Protein AF-A0A800FB47-F1 (afdb_monomer_lite)

Structure (mmCIF, N/CA/C/O backbone):
data_AF-A0A800FB47-F1
#
_entry.id   AF-A0A800FB47-F1
#
loop_
_atom_site.group_PDB
_atom_site.id
_atom_site.type_symbol
_atom_site.label_atom_id
_atom_site.label_alt_id
_atom_site.label_comp_id
_atom_site.label_asym_id
_atom_site.label_entity_id
_atom_site.label_seq_id
_atom_site.pdbx_PDB_ins_code
_atom_site.Cartn_x
_atom_site.Cartn_y
_atom_site.Cartn_z
_atom_site.occupancy
_atom_site.B_iso_or_equiv
_atom_site.auth_seq_id
_atom_site.auth_comp_id
_atom_site.auth_asym_id
_atom_site.auth_atom_id
_atom_site.pdbx_PDB_model_num
ATOM 1 N N . MET A 1 1 ? -28.503 0.306 19.474 1.00 64.81 1 MET A N 1
ATOM 2 C CA . MET A 1 1 ? -27.904 -0.542 18.415 1.00 64.81 1 MET A CA 1
ATOM 3 C C . MET A 1 1 ? -28.591 -1.894 18.489 1.00 64.81 1 MET A C 1
ATOM 5 O O . MET A 1 1 ? -28.773 -2.364 19.603 1.00 64.81 1 MET A O 1
ATOM 9 N N . SER A 1 2 ? -29.030 -2.495 17.380 1.00 85.62 2 SER A N 1
ATOM 10 C CA . SER A 1 2 ? -29.614 -3.844 17.452 1.00 85.62 2 SER A CA 1
ATOM 11 C C . SER A 1 2 ? -28.539 -4.869 17.832 1.00 85.62 2 SER A C 1
ATOM 13 O O . SER A 1 2 ? -27.366 -4.679 17.496 1.00 85.62 2 SER A O 1
ATOM 15 N N . HIS A 1 3 ? -28.925 -5.971 18.484 1.00 85.19 3 HIS A N 1
ATOM 16 C CA . HIS A 1 3 ? -28.003 -7.073 18.805 1.00 85.19 3 HIS A CA 1
ATOM 17 C C . HIS A 1 3 ? -27.239 -7.568 17.567 1.00 85.19 3 HIS A C 1
ATOM 19 O O . HIS A 1 3 ? -26.037 -7.810 17.630 1.00 85.19 3 HIS A O 1
ATOM 25 N N . ALA A 1 4 ? -27.908 -7.621 16.411 1.00 88.69 4 ALA A N 1
ATOM 26 C CA . ALA A 1 4 ? -27.293 -8.011 15.146 1.00 88.69 4 ALA A CA 1
ATOM 27 C C . ALA A 1 4 ? -26.225 -7.018 14.646 1.00 88.69 4 ALA A C 1
ATOM 29 O O . ALA A 1 4 ? -25.223 -7.433 14.066 1.00 88.69 4 ALA A O 1
ATOM 30 N N . ALA A 1 5 ? -26.416 -5.710 14.851 1.00 90.81 5 ALA A N 1
ATOM 31 C CA . ALA A 1 5 ? -25.414 -4.707 14.486 1.00 90.81 5 ALA A CA 1
ATOM 32 C C . ALA A 1 5 ? -24.202 -4.754 15.428 1.00 90.81 5 ALA A C 1
ATOM 34 O O . ALA A 1 5 ? -23.068 -4.623 14.973 1.00 90.81 5 ALA A O 1
ATOM 35 N N . LEU A 1 6 ? -24.431 -4.997 16.724 1.00 91.44 6 LEU A N 1
ATOM 36 C CA . LEU A 1 6 ? -23.350 -5.192 17.690 1.00 91.44 6 LEU A CA 1
ATOM 37 C C . LEU A 1 6 ? -22.531 -6.442 17.371 1.00 91.44 6 LEU A C 1
ATOM 39 O O . LEU A 1 6 ? -21.309 -6.359 17.340 1.00 91.44 6 LEU A O 1
ATOM 43 N N . GLY A 1 7 ? -23.187 -7.561 17.052 1.00 91.50 7 GLY A N 1
ATOM 44 C CA . GLY A 1 7 ? -22.503 -8.786 16.634 1.00 91.50 7 GLY A CA 1
ATOM 45 C C . GLY A 1 7 ? -21.601 -8.569 15.416 1.00 91.50 7 GLY A C 1
ATOM 46 O O . GLY A 1 7 ? -20.454 -9.006 15.423 1.00 91.50 7 GLY A O 1
ATOM 47 N N . ARG A 1 8 ? -22.072 -7.818 14.407 1.00 91.44 8 ARG A N 1
ATOM 48 C CA . ARG A 1 8 ? -21.258 -7.458 13.231 1.00 91.44 8 ARG A CA 1
ATOM 49 C C . ARG A 1 8 ? -20.030 -6.630 13.591 1.00 91.44 8 ARG A C 1
ATOM 51 O O . ARG A 1 8 ? -18.946 -6.937 13.113 1.00 91.44 8 ARG A O 1
ATOM 58 N N . LEU A 1 9 ? -20.190 -5.605 14.427 1.00 93.44 9 LEU A N 1
ATOM 59 C CA . LEU A 1 9 ? -19.073 -4.757 14.844 1.00 93.44 9 LEU A CA 1
ATOM 60 C C . LEU A 1 9 ? -18.051 -5.539 15.678 1.00 93.44 9 LEU A C 1
ATOM 62 O O . LEU A 1 9 ? -16.859 -5.466 15.414 1.00 93.44 9 LEU A O 1
ATOM 66 N N . MET A 1 10 ? -18.516 -6.343 16.635 1.00 92.88 10 MET A N 1
ATOM 67 C CA . MET A 1 10 ? -17.646 -7.171 17.477 1.00 92.88 10 MET A CA 1
ATOM 68 C C . MET A 1 10 ? -16.938 -8.285 16.692 1.00 92.88 10 MET A C 1
ATOM 70 O O . MET A 1 10 ? -15.929 -8.813 17.156 1.00 92.88 10 MET A O 1
ATOM 74 N N . GLY A 1 11 ? -17.439 -8.631 15.503 1.00 90.75 11 GLY A N 1
ATOM 75 C CA . GLY A 1 11 ? -16.768 -9.514 14.552 1.00 90.75 11 GLY A CA 1
ATOM 76 C C . GLY A 1 11 ? -15.624 -8.855 13.772 1.00 90.75 11 GLY A C 1
ATOM 77 O O . GLY A 1 11 ? -14.897 -9.566 13.093 1.00 90.75 11 GLY A O 1
ATOM 78 N N . VAL A 1 12 ? -15.438 -7.530 13.853 1.00 91.75 12 VAL A N 1
ATOM 79 C CA . VAL A 1 12 ? -14.317 -6.817 13.216 1.00 91.75 12 VAL A CA 1
ATOM 80 C C . VAL A 1 12 ? -13.128 -6.786 14.189 1.00 91.75 12 VAL A C 1
ATOM 82 O O . VAL A 1 12 ? -13.219 -6.100 15.216 1.00 91.75 12 VAL A O 1
ATOM 85 N N . PRO A 1 13 ? -12.010 -7.486 13.904 1.00 90.44 13 PRO A N 1
ATOM 86 C CA . PRO A 1 13 ? -10.856 -7.548 14.810 1.00 90.44 13 PRO A CA 1
ATOM 87 C C . PRO A 1 13 ? -10.258 -6.173 15.140 1.00 90.44 13 PRO A C 1
ATOM 89 O O . PRO A 1 13 ? -9.820 -5.902 16.257 1.00 90.44 13 PRO A O 1
ATOM 92 N N . GLU A 1 14 ? -10.305 -5.244 14.188 1.00 91.88 14 GLU A N 1
ATOM 93 C CA . GLU A 1 14 ? -9.689 -3.921 14.283 1.00 91.88 14 GLU A CA 1
ATOM 94 C C . GLU A 1 14 ? -10.521 -2.915 15.096 1.00 91.88 14 GLU A C 1
ATOM 96 O O . GLU A 1 14 ? -10.135 -1.750 15.235 1.00 91.88 14 GLU A O 1
ATOM 101 N N . THR A 1 15 ? -11.636 -3.356 15.691 1.00 91.12 15 THR A N 1
ATOM 102 C CA . THR A 1 15 ? -12.475 -2.542 16.586 1.00 91.12 15 THR A CA 1
ATOM 103 C C . THR A 1 15 ? -11.677 -1.965 17.753 1.00 91.12 15 THR A C 1
ATOM 105 O O . THR A 1 15 ? -11.878 -0.806 18.119 1.00 91.12 15 THR A O 1
ATOM 108 N N . GLY A 1 16 ? -10.732 -2.738 18.302 1.00 84.81 16 GLY A N 1
ATOM 109 C CA . GLY A 1 16 ? -9.845 -2.279 19.376 1.00 84.81 16 GLY A CA 1
ATOM 110 C C . GLY A 1 16 ? -8.776 -1.279 18.922 1.00 84.81 16 GLY A C 1
ATOM 111 O O . GLY A 1 16 ? -8.269 -0.519 19.740 1.00 84.81 16 GLY A O 1
ATOM 112 N N . ASN A 1 17 ? -8.452 -1.246 17.628 1.00 90.06 17 ASN A N 1
ATOM 113 C CA . ASN A 1 17 ? -7.429 -0.363 17.072 1.00 90.06 17 ASN A CA 1
ATOM 114 C C . ASN A 1 17 ? -8.003 1.019 16.733 1.00 90.06 17 ASN A C 1
ATOM 116 O O . ASN A 1 17 ? -7.467 2.046 17.147 1.00 90.06 17 ASN A O 1
ATOM 120 N N . HIS A 1 18 ? -9.128 1.061 16.011 1.00 93.56 18 HIS A N 1
ATOM 121 C CA . HIS A 1 18 ? -9.785 2.324 15.688 1.00 93.56 18 HIS A CA 1
ATOM 122 C C . HIS A 1 18 ? -11.301 2.166 15.509 1.00 93.56 18 HIS A C 1
ATOM 124 O O . HIS A 1 18 ? -11.807 1.972 14.401 1.00 93.56 18 HIS A O 1
ATOM 130 N N . TYR A 1 19 ? -12.045 2.367 16.599 1.00 93.19 19 TYR A N 1
ATOM 131 C CA . TYR A 1 19 ? -13.497 2.168 16.664 1.00 93.19 19 TYR A CA 1
ATOM 132 C C . TYR A 1 19 ? -14.285 2.808 15.510 1.00 93.19 19 TYR A C 1
ATOM 134 O O . TYR A 1 19 ? -15.069 2.130 14.857 1.00 93.19 19 TYR A O 1
ATOM 142 N N . ALA A 1 20 ? -14.072 4.095 15.207 1.00 93.12 20 ALA A N 1
ATOM 143 C CA . ALA A 1 20 ? -14.888 4.776 14.192 1.00 93.12 20 ALA A CA 1
ATOM 144 C C . ALA A 1 20 ? -14.699 4.200 12.774 1.00 93.12 20 ALA A C 1
ATOM 146 O O . ALA A 1 20 ? -15.662 4.071 12.025 1.00 93.12 20 ALA A O 1
ATOM 147 N N . ALA A 1 21 ? -13.473 3.800 12.431 1.00 94.94 21 ALA A N 1
ATOM 148 C CA . ALA A 1 21 ? -13.163 3.158 11.159 1.00 94.94 21 ALA A CA 1
ATOM 149 C C . ALA A 1 21 ? -13.679 1.710 11.136 1.00 94.94 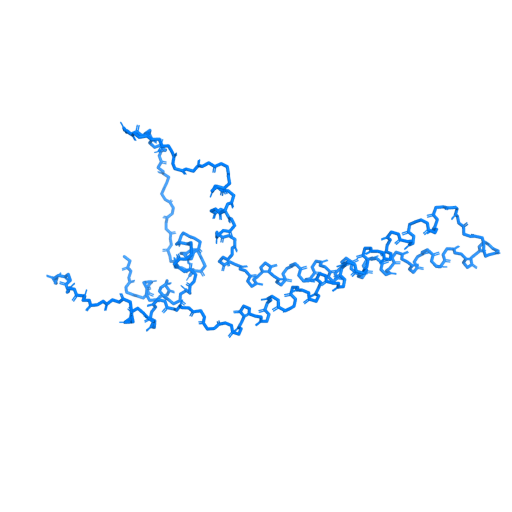21 ALA A C 1
ATOM 151 O O . ALA A 1 21 ? -14.162 1.254 10.105 1.00 94.94 21 ALA A O 1
ATOM 152 N N . ALA A 1 22 ? -13.661 1.003 12.272 1.00 94.69 22 ALA A N 1
ATOM 153 C CA . ALA A 1 22 ? -14.265 -0.324 12.393 1.00 94.69 22 ALA A CA 1
ATOM 154 C C . ALA A 1 22 ? -15.796 -0.288 12.240 1.00 94.69 22 ALA A C 1
ATOM 156 O O . ALA A 1 22 ? -16.364 -1.152 11.575 1.00 94.69 22 ALA A O 1
ATOM 157 N N . VAL A 1 23 ? -16.466 0.744 12.770 1.00 94.75 23 VAL A N 1
ATOM 158 C CA . VAL A 1 23 ? -17.901 0.986 12.534 1.00 94.75 23 VAL A CA 1
ATOM 159 C C . VAL A 1 23 ? -18.181 1.131 11.039 1.00 94.75 23 VAL A C 1
ATOM 161 O O . VAL A 1 23 ? -19.086 0.475 10.526 1.00 94.75 23 VAL A O 1
ATOM 164 N N . GLU A 1 24 ? -17.371 1.906 10.318 1.00 94.25 24 GLU A N 1
ATOM 165 C CA . GLU A 1 24 ? -17.493 2.042 8.863 1.00 94.25 24 GLU A CA 1
ATOM 166 C C . GLU A 1 24 ? -17.220 0.716 8.127 1.00 94.25 24 GLU A C 1
ATOM 168 O O . GLU A 1 24 ? -18.041 0.286 7.312 1.00 94.25 24 GLU A O 1
ATOM 173 N N . LYS A 1 25 ? -16.133 0.009 8.473 1.00 93.94 25 LYS A N 1
ATOM 174 C CA . LYS A 1 25 ? -15.768 -1.299 7.895 1.00 93.94 25 LYS A CA 1
ATOM 175 C C . LYS A 1 25 ? -16.843 -2.363 8.130 1.00 93.94 25 LYS A C 1
ATOM 177 O O . LYS A 1 25 ? -17.099 -3.174 7.244 1.00 93.94 25 LYS A O 1
ATOM 182 N N . SER A 1 26 ? -17.522 -2.333 9.279 1.00 93.75 26 SER A N 1
ATOM 183 C CA . SER A 1 26 ? -18.593 -3.278 9.632 1.00 93.75 26 SER A CA 1
ATOM 184 C C . SER A 1 26 ? -19.872 -3.119 8.795 1.00 93.75 26 SER A C 1
ATOM 186 O O . SER A 1 26 ? -20.758 -3.977 8.860 1.00 93.75 26 SER A O 1
ATOM 188 N N . ARG A 1 27 ? -19.987 -2.032 8.011 1.00 92.44 27 ARG A N 1
ATOM 189 C CA . ARG A 1 27 ? -21.139 -1.718 7.145 1.00 92.44 27 ARG A CA 1
ATOM 190 C C . ARG A 1 27 ? -22.488 -1.796 7.875 1.00 92.44 27 ARG A C 1
ATOM 192 O O . ARG A 1 27 ? -23.496 -2.227 7.309 1.00 92.44 27 ARG A O 1
ATOM 199 N N . ILE A 1 28 ? -22.520 -1.408 9.151 1.00 93.81 28 ILE A N 1
ATOM 200 C CA . ILE A 1 28 ? -23.765 -1.304 9.920 1.00 93.81 28 ILE A CA 1
ATOM 201 C C . ILE A 1 28 ? -24.510 -0.003 9.574 1.00 93.81 28 ILE A C 1
ATOM 203 O O . ILE A 1 28 ? -23.868 0.985 9.210 1.00 93.81 28 ILE A O 1
ATOM 207 N N . PRO A 1 29 ? -25.853 0.036 9.688 1.00 92.56 29 PRO A N 1
ATOM 208 C CA . PRO A 1 29 ? -26.612 1.267 9.482 1.00 92.56 29 PRO A CA 1
ATOM 209 C C . PRO A 1 29 ? -26.109 2.385 10.402 1.00 92.56 29 PRO A C 1
ATOM 211 O O . PRO A 1 29 ? -26.070 2.220 11.622 1.00 92.56 29 PRO A O 1
ATOM 214 N N . MET A 1 30 ? -25.730 3.520 9.816 1.00 91.00 30 MET A N 1
ATOM 215 C CA . MET A 1 30 ? -25.148 4.656 10.526 1.00 91.00 30 MET A CA 1
ATOM 216 C C . MET A 1 30 ? -25.803 5.955 10.062 1.00 91.00 30 MET A C 1
ATOM 218 O O . MET A 1 30 ? -25.905 6.216 8.865 1.00 91.00 30 MET A O 1
ATOM 222 N N . LEU A 1 31 ? -26.188 6.793 11.023 1.00 92.81 31 LEU A N 1
ATOM 223 C CA . LEU A 1 31 ? -26.631 8.162 10.788 1.00 92.81 31 LEU A CA 1
ATOM 224 C C . LEU A 1 31 ? -25.543 9.119 11.280 1.00 92.81 31 LEU A C 1
ATOM 226 O O . LEU A 1 31 ? -25.154 9.071 12.447 1.00 92.81 31 LEU A O 1
ATOM 230 N N . LYS A 1 32 ? -25.051 9.996 10.400 1.00 91.44 32 LYS A N 1
ATOM 231 C CA . LYS A 1 32 ? -24.146 11.085 10.787 1.00 91.44 32 LYS A CA 1
ATOM 232 C C . LYS A 1 32 ? -24.992 12.302 11.150 1.00 91.44 32 LYS A C 1
ATOM 234 O O . LYS A 1 32 ? -25.692 12.836 10.298 1.00 91.44 32 LYS A O 1
ATOM 239 N N . VAL A 1 33 ? -24.924 12.732 12.406 1.00 93.56 33 VAL A N 1
ATOM 240 C CA . VAL A 1 33 ? -25.619 13.931 12.892 1.00 93.56 33 VAL A CA 1
ATOM 241 C C . VAL A 1 33 ? -24.609 15.069 12.965 1.00 93.56 33 VAL A C 1
ATOM 243 O O . VAL A 1 33 ? -23.575 14.940 13.621 1.00 93.56 33 VAL A O 1
ATOM 246 N N . ALA A 1 34 ? -24.883 16.172 12.270 1.00 93.44 34 ALA A N 1
ATOM 247 C CA . ALA A 1 34 ? -24.045 17.361 12.344 1.00 93.44 34 ALA A CA 1
ATOM 248 C C . ALA A 1 34 ? -24.188 18.003 13.729 1.00 93.44 34 ALA A C 1
ATOM 250 O O . ALA A 1 34 ? -25.293 18.328 14.158 1.00 93.44 34 ALA A O 1
ATOM 251 N N . ILE A 1 35 ? -23.068 18.185 14.428 1.00 93.31 35 ILE A N 1
ATOM 252 C CA . ILE A 1 35 ? -23.028 18.827 15.744 1.00 93.31 35 ILE A CA 1
ATOM 253 C C . ILE A 1 35 ? -21.955 19.919 15.687 1.00 93.31 35 ILE A C 1
ATOM 255 O O . ILE A 1 35 ? -20.828 19.630 15.269 1.00 93.31 35 ILE A O 1
ATOM 259 N N . PRO A 1 36 ? -22.258 21.166 16.093 1.00 92.56 36 PRO A N 1
ATOM 260 C CA . PRO A 1 36 ? -21.245 22.204 16.182 1.00 92.56 36 PRO A CA 1
ATOM 261 C C . PRO A 1 36 ? -20.165 21.780 17.179 1.00 92.56 36 PRO A C 1
ATOM 263 O O . PRO A 1 36 ? -20.448 21.343 18.297 1.00 92.56 36 PRO A O 1
ATOM 266 N N . ARG A 1 37 ? -18.898 21.891 16.773 1.00 89.25 37 ARG A N 1
ATOM 267 C CA . ARG A 1 37 ? -17.773 21.509 17.626 1.00 89.25 37 ARG A CA 1
ATOM 268 C C . ARG A 1 37 ? -17.727 22.426 18.850 1.00 89.25 37 ARG A C 1
ATOM 270 O O . ARG A 1 37 ? -17.426 23.610 18.729 1.00 89.25 37 ARG A O 1
ATOM 277 N N . GLY A 1 38 ? -17.994 21.867 20.027 1.00 89.75 38 GLY A N 1
ATOM 278 C CA . GLY A 1 38 ? -17.937 22.605 21.286 1.00 89.75 38 GLY A CA 1
ATOM 279 C C . GLY A 1 38 ? -16.519 23.053 21.658 1.00 89.75 38 GLY A C 1
ATOM 280 O O . GLY A 1 38 ? -15.518 22.436 21.273 1.00 89.75 38 GLY A O 1
ATOM 281 N N . ARG A 1 39 ? -16.429 24.121 22.458 1.00 88.62 39 ARG A N 1
ATOM 282 C CA . ARG A 1 39 ? -15.178 24.539 23.104 1.00 88.62 39 ARG A CA 1
ATOM 283 C C . ARG A 1 39 ? -14.932 23.665 24.336 1.00 88.62 39 ARG A C 1
ATOM 285 O O . ARG A 1 39 ? -15.869 23.279 25.028 1.00 88.62 39 ARG A O 1
ATOM 292 N N . ARG A 1 40 ? -13.667 23.349 24.625 1.00 88.31 40 ARG A N 1
ATOM 293 C CA . ARG A 1 40 ? -13.314 22.648 25.870 1.00 88.31 40 ARG A CA 1
ATOM 294 C C . ARG A 1 40 ? -13.672 23.528 27.068 1.00 88.31 40 ARG A C 1
ATOM 296 O O . ARG A 1 40 ? -13.301 24.698 27.081 1.00 88.31 40 ARG A O 1
ATOM 303 N N . LEU A 1 41 ? -14.344 22.947 28.059 1.00 92.25 41 LEU A N 1
ATOM 304 C CA . LEU A 1 41 ? -14.678 23.621 29.319 1.00 92.25 41 LEU A CA 1
ATOM 305 C C . LEU A 1 41 ? -13.458 23.729 30.250 1.00 92.25 41 LEU A C 1
ATOM 307 O O . LEU A 1 41 ? -13.359 24.662 31.037 1.00 92.25 41 LEU A O 1
ATOM 311 N N . SER A 1 42 ? -12.505 22.799 30.133 1.00 92.12 42 SER A N 1
ATOM 312 C CA . SER A 1 42 ? -11.231 22.806 30.859 1.00 92.12 42 SER A CA 1
ATOM 313 C C . SER A 1 42 ? -10.193 21.893 30.180 1.00 92.12 42 SER A C 1
ATOM 315 O O . SER A 1 42 ? -10.521 21.083 29.304 1.00 92.12 42 SER A O 1
ATOM 317 N N . GLY A 1 43 ? -8.921 22.027 30.574 1.00 89.00 43 GLY A N 1
ATOM 318 C CA . GLY A 1 43 ? -7.811 21.182 30.113 1.00 89.00 43 GLY A CA 1
ATOM 319 C C . GLY A 1 43 ? -7.216 21.553 28.746 1.00 89.00 43 GLY A C 1
ATOM 320 O O . GLY A 1 43 ? -7.648 22.486 28.071 1.00 89.00 43 GLY A O 1
ATOM 321 N N . ARG A 1 44 ? -6.185 20.804 28.330 1.00 86.12 44 ARG A N 1
ATOM 322 C CA . ARG A 1 44 ? -5.483 20.964 27.041 1.00 86.12 44 ARG A CA 1
ATOM 323 C C . ARG A 1 44 ? -5.745 19.773 26.115 1.00 86.12 44 ARG A C 1
ATOM 325 O O . ARG A 1 44 ? -6.171 18.704 26.553 1.00 86.12 44 ARG A O 1
ATOM 332 N N . GLY A 1 45 ? -5.525 19.963 24.814 1.00 83.69 45 GLY A N 1
ATOM 333 C CA . GLY A 1 45 ? -5.602 18.873 23.841 1.00 83.69 45 GLY A CA 1
ATOM 334 C C . GLY A 1 45 ? -4.514 17.829 24.096 1.00 83.69 45 GLY A C 1
ATOM 335 O O . GLY A 1 45 ? -3.365 18.190 24.317 1.00 83.69 45 GLY A O 1
ATOM 336 N N . LYS A 1 46 ? -4.878 16.542 24.053 1.00 84.94 46 LYS A N 1
ATOM 337 C CA . LYS A 1 46 ? -3.918 15.431 24.166 1.00 84.94 46 LYS A CA 1
ATOM 338 C C . LYS A 1 46 ? -3.208 15.106 22.844 1.00 84.94 46 LYS A C 1
ATOM 340 O O . LYS A 1 46 ? -2.235 14.366 22.865 1.00 84.94 46 LYS A O 1
ATOM 345 N N . MET A 1 47 ? -3.690 15.637 21.713 1.00 90.31 47 MET A N 1
ATOM 346 C CA . MET A 1 47 ? -3.133 15.338 20.392 1.00 90.31 47 MET A CA 1
ATOM 347 C C . MET A 1 47 ? -2.147 16.413 19.933 1.00 90.31 47 MET A C 1
ATOM 349 O O . MET A 1 47 ? -2.553 17.520 19.587 1.00 90.31 47 MET A O 1
ATOM 353 N N . ASN A 1 48 ? -0.863 16.067 19.903 1.00 93.56 48 ASN A N 1
ATOM 354 C CA . ASN A 1 48 ? 0.150 16.771 19.118 1.00 93.56 48 ASN A CA 1
ATOM 355 C C . ASN A 1 48 ? 0.180 16.230 17.672 1.00 93.56 48 ASN A C 1
ATOM 357 O O . ASN A 1 48 ? -0.511 15.261 17.351 1.00 93.56 48 ASN A O 1
ATOM 361 N N . PHE A 1 49 ? 0.998 16.825 16.803 1.00 95.75 49 PHE A N 1
ATOM 362 C CA . PHE A 1 49 ? 1.104 16.415 15.398 1.00 95.75 49 PHE A CA 1
ATOM 363 C C . PHE A 1 49 ? 1.385 14.913 15.222 1.00 95.75 49 PHE A C 1
ATOM 365 O O . PHE A 1 49 ? 0.661 14.238 14.497 1.00 95.75 49 PHE A O 1
ATOM 372 N N . VAL A 1 50 ? 2.368 14.366 15.944 1.00 96.19 50 VAL A N 1
ATOM 373 C CA . VAL A 1 50 ? 2.749 12.946 15.849 1.00 96.19 50 VAL A CA 1
ATOM 374 C C . VAL A 1 50 ? 1.589 12.032 16.243 1.00 96.19 50 VAL A C 1
ATOM 376 O O . VAL A 1 50 ? 1.254 11.104 15.515 1.00 96.19 50 VAL A O 1
ATOM 379 N N . SER A 1 51 ? 0.920 12.321 17.360 1.00 93.19 51 SER A N 1
ATOM 380 C CA . SER A 1 51 ? -0.243 11.544 17.801 1.00 93.19 51 SER A CA 1
ATOM 381 C C . SER A 1 51 ? -1.440 11.666 16.850 1.00 93.19 51 SER A C 1
ATOM 383 O O . SER A 1 51 ? -2.206 10.718 16.715 1.00 93.19 51 SER A O 1
ATOM 385 N N . LEU A 1 52 ? -1.593 12.799 16.156 1.00 94.44 52 LEU A N 1
ATOM 386 C CA . LEU A 1 52 ? -2.630 12.991 15.143 1.00 94.44 52 LEU A CA 1
ATOM 387 C C . LEU A 1 52 ? -2.341 12.173 13.883 1.00 94.44 52 LEU A C 1
ATOM 389 O O . LEU A 1 52 ? -3.238 11.502 13.378 1.00 94.44 52 LEU A O 1
ATOM 393 N N . VAL A 1 53 ? -1.090 12.170 13.423 1.00 96.00 53 VAL A N 1
ATOM 394 C CA . VAL A 1 53 ? -0.646 11.330 12.304 1.00 96.00 53 VAL A CA 1
ATOM 395 C C . VAL A 1 53 ? -0.790 9.848 12.656 1.00 96.00 53 VAL A C 1
ATOM 397 O O . VAL A 1 53 ? -1.357 9.090 11.873 1.00 96.00 53 VAL A O 1
ATOM 400 N N . SER A 1 54 ? -0.366 9.440 13.856 1.00 94.31 54 SER A N 1
ATOM 401 C CA . SER A 1 54 ? -0.543 8.069 14.347 1.00 94.31 54 SER A CA 1
ATOM 402 C C . SER A 1 54 ? -2.015 7.676 14.425 1.00 94.31 54 SER A C 1
ATOM 404 O O . SER A 1 54 ? -2.356 6.582 13.995 1.00 94.31 54 SER A O 1
ATOM 406 N N . HIS A 1 55 ? -2.893 8.558 14.905 1.00 93.38 55 HIS A N 1
ATOM 407 C CA . HIS A 1 55 ? -4.328 8.288 14.946 1.00 93.38 55 HIS A CA 1
ATOM 408 C C . HIS A 1 55 ? -4.909 8.068 13.539 1.00 93.38 55 HIS A C 1
ATOM 410 O O . HIS A 1 55 ? -5.668 7.123 13.328 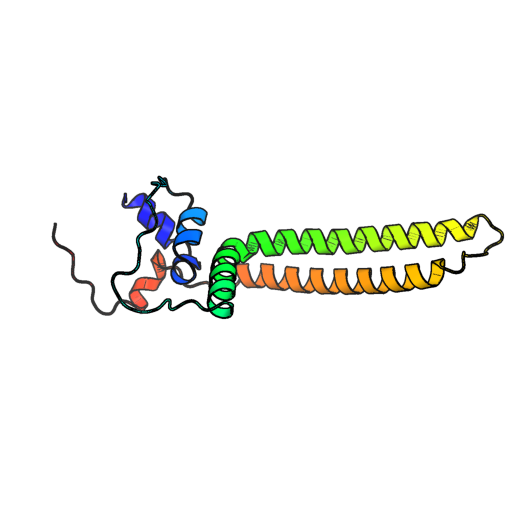1.00 93.38 55 HIS A O 1
ATOM 416 N N . GLY A 1 56 ? -4.499 8.884 12.561 1.00 94.06 56 GLY A N 1
ATOM 417 C CA . GLY A 1 56 ? -4.871 8.695 11.156 1.00 94.06 56 GLY A CA 1
ATOM 418 C C . GLY A 1 56 ? -4.336 7.386 10.564 1.00 94.06 56 GLY A C 1
ATOM 419 O O . GLY A 1 56 ? -5.073 6.673 9.886 1.00 94.06 56 GLY A O 1
ATOM 420 N N . LEU A 1 57 ? -3.085 7.023 10.861 1.00 94.69 57 LEU A N 1
ATOM 421 C CA . LEU A 1 57 ? -2.494 5.740 10.462 1.00 94.69 57 LEU A CA 1
ATOM 422 C C . LEU A 1 57 ? -3.221 4.546 11.092 1.00 94.69 57 LEU A C 1
ATOM 424 O O . LEU A 1 57 ? -3.498 3.577 10.387 1.00 94.69 57 LEU A O 1
ATOM 428 N N . SER A 1 58 ? -3.610 4.629 12.368 1.00 93.44 58 SER A N 1
ATOM 429 C CA . SER A 1 58 ? -4.453 3.618 13.018 1.00 93.44 58 SER A CA 1
ATOM 430 C C . SER A 1 58 ? -5.792 3.464 12.295 1.00 93.44 58 SER A C 1
ATOM 432 O O . SER A 1 58 ? -6.215 2.339 12.043 1.00 93.44 58 SER A O 1
ATOM 434 N N . ALA A 1 59 ? -6.427 4.563 11.873 1.00 95.19 59 ALA A N 1
ATOM 435 C CA . ALA A 1 59 ? -7.654 4.503 11.076 1.00 95.19 59 ALA A CA 1
ATOM 436 C C . ALA A 1 59 ? -7.432 3.819 9.715 1.00 95.19 59 ALA A C 1
ATOM 438 O O . ALA A 1 59 ? -8.217 2.957 9.326 1.00 95.19 59 ALA A O 1
ATOM 439 N N . MET A 1 60 ? -6.344 4.155 9.011 1.00 95.06 60 MET A N 1
ATOM 440 C CA . MET A 1 60 ? -5.986 3.524 7.734 1.00 95.06 60 MET A CA 1
ATOM 441 C C . MET A 1 60 ? -5.698 2.028 7.88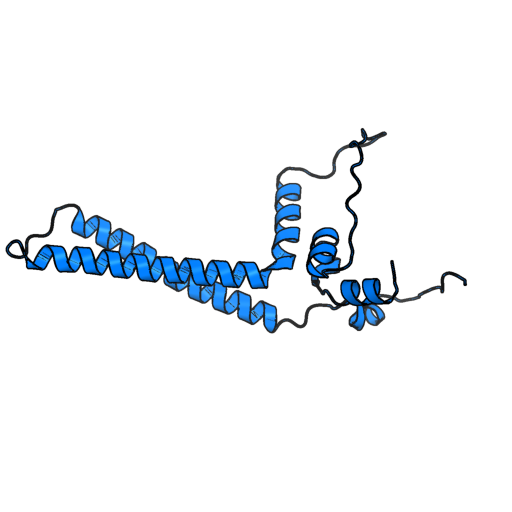8 1.00 95.06 60 MET A C 1
ATOM 443 O O . MET A 1 60 ? -6.118 1.240 7.048 1.00 95.06 60 MET A O 1
ATOM 447 N N . SER A 1 61 ? -5.046 1.615 8.978 1.00 92.56 61 SER A N 1
ATOM 448 C CA . SER A 1 61 ? -4.699 0.207 9.210 1.00 92.56 61 SER A CA 1
ATOM 449 C C . SER A 1 61 ? -5.910 -0.722 9.360 1.00 92.56 61 SER A C 1
ATOM 451 O O . SER A 1 61 ? -5.781 -1.917 9.114 1.00 92.56 61 SER A O 1
ATOM 453 N N . VAL A 1 62 ? -7.103 -0.186 9.663 1.00 93.88 62 VAL A N 1
ATOM 454 C CA . VAL A 1 62 ? -8.365 -0.950 9.621 1.00 93.88 62 VAL A CA 1
ATOM 455 C C . VAL A 1 62 ? -8.644 -1.513 8.219 1.00 93.88 62 VAL A C 1
ATOM 457 O O . VAL A 1 62 ? -9.223 -2.590 8.095 1.00 93.88 62 VAL A O 1
ATOM 460 N N . TRP A 1 63 ? -8.183 -0.825 7.173 1.00 93.69 63 TRP A N 1
ATOM 461 C CA . TRP A 1 63 ? -8.289 -1.205 5.758 1.00 93.69 63 TRP A CA 1
ATOM 462 C C . TRP A 1 63 ? -6.949 -1.713 5.202 1.00 93.69 63 TRP A C 1
ATOM 464 O O . TRP A 1 63 ? -6.630 -1.525 4.027 1.00 93.69 63 TRP A O 1
ATOM 474 N N . GLY A 1 64 ? -6.109 -2.285 6.072 1.00 91.56 64 GLY A N 1
ATOM 475 C CA . GLY A 1 64 ? -4.737 -2.667 5.739 1.00 91.56 64 GLY A CA 1
ATOM 476 C C . GLY A 1 64 ? -4.640 -3.660 4.580 1.00 91.56 64 GLY A C 1
ATOM 477 O O . GLY A 1 64 ? -3.737 -3.531 3.755 1.00 91.56 64 GLY A O 1
ATOM 478 N N . GLU A 1 65 ? -5.584 -4.597 4.463 1.00 90.44 65 GLU A N 1
ATOM 479 C CA . GLU A 1 65 ? -5.618 -5.547 3.346 1.00 90.44 65 GLU A CA 1
ATOM 480 C C . GLU A 1 65 ? -5.914 -4.848 2.015 1.00 90.44 65 GLU A C 1
ATOM 482 O O . GLU A 1 65 ? -5.174 -5.023 1.046 1.00 90.44 65 GLU A O 1
ATOM 487 N N . GLU A 1 66 ? -6.954 -4.014 1.955 1.00 93.12 66 GLU A N 1
ATOM 488 C CA . GLU A 1 66 ? -7.329 -3.298 0.736 1.00 93.12 66 GLU A CA 1
ATOM 489 C C . GLU A 1 66 ? -6.249 -2.301 0.311 1.00 93.12 66 GLU A C 1
ATOM 491 O O . GLU A 1 66 ? -5.941 -2.185 -0.878 1.00 93.12 66 GLU A O 1
ATOM 496 N N . ILE A 1 67 ? -5.650 -1.593 1.272 1.00 95.50 67 ILE A N 1
ATOM 497 C CA . ILE A 1 67 ? -4.529 -0.684 1.019 1.00 95.50 67 ILE A CA 1
ATOM 498 C C . ILE A 1 67 ? -3.315 -1.476 0.525 1.00 95.50 67 ILE A C 1
ATOM 500 O O . ILE A 1 67 ? -2.723 -1.096 -0.484 1.00 95.50 67 ILE A O 1
ATOM 504 N N . GLY A 1 68 ? -2.975 -2.593 1.172 1.00 94.75 68 GLY A N 1
ATOM 505 C CA . GLY A 1 68 ? -1.862 -3.455 0.775 1.00 94.75 68 GLY A CA 1
ATOM 506 C C . GLY A 1 68 ? -2.007 -3.984 -0.653 1.00 94.75 68 GLY A C 1
ATOM 507 O O . GLY A 1 68 ? -1.063 -3.899 -1.435 1.00 94.75 68 GLY A O 1
ATOM 508 N N . VAL A 1 69 ? -3.205 -4.439 -1.037 1.00 95.56 69 VAL A N 1
ATOM 509 C CA . VAL A 1 69 ? -3.493 -4.899 -2.407 1.00 95.56 69 VAL A CA 1
ATOM 510 C C . VAL A 1 69 ? -3.396 -3.754 -3.418 1.00 95.56 69 VAL A C 1
ATOM 512 O O . VAL A 1 69 ? -2.805 -3.924 -4.483 1.00 95.56 69 VAL A O 1
ATOM 515 N N . ARG A 1 70 ? -3.928 -2.565 -3.104 1.00 97.00 70 ARG A N 1
ATOM 516 C CA . ARG A 1 70 ? -3.815 -1.391 -3.990 1.00 97.00 70 ARG A CA 1
ATOM 517 C C . ARG A 1 70 ? -2.360 -0.973 -4.195 1.00 97.00 70 ARG A C 1
ATOM 519 O O . ARG A 1 70 ? -1.976 -0.663 -5.320 1.00 97.00 70 ARG A O 1
ATOM 526 N N . LEU A 1 71 ? -1.558 -0.989 -3.132 1.00 97.25 71 LEU A N 1
ATOM 527 C CA . LEU A 1 71 ? -0.131 -0.681 -3.199 1.00 97.25 71 LEU A CA 1
ATOM 528 C C . LEU A 1 71 ? 0.642 -1.735 -3.998 1.00 97.25 71 LEU A C 1
ATOM 530 O O . LEU A 1 71 ? 1.484 -1.355 -4.804 1.00 97.25 71 LEU A O 1
ATOM 534 N N . LEU A 1 72 ? 0.301 -3.020 -3.857 1.00 97.06 72 LEU A N 1
ATOM 535 C CA . LEU A 1 72 ? 0.860 -4.109 -4.664 1.00 97.06 72 LEU A CA 1
ATOM 536 C C . LEU A 1 72 ? 0.562 -3.939 -6.162 1.00 97.06 72 LEU A C 1
ATOM 538 O O . LEU A 1 72 ? 1.446 -4.113 -7.003 1.00 97.06 72 LEU A O 1
ATOM 542 N N . ILE A 1 73 ? -0.676 -3.582 -6.514 1.00 97.75 73 ILE A N 1
ATOM 543 C CA . ILE A 1 73 ? -1.049 -3.294 -7.906 1.00 97.75 73 ILE A CA 1
ATOM 544 C C . ILE A 1 73 ? -0.262 -2.081 -8.411 1.00 97.75 73 ILE A C 1
ATOM 546 O O . ILE A 1 73 ? 0.323 -2.135 -9.491 1.00 97.75 73 ILE A O 1
ATOM 550 N N . GLY A 1 74 ? -0.195 -1.006 -7.621 1.00 98.00 74 GLY A N 1
ATOM 551 C CA . GLY A 1 74 ? 0.550 0.202 -7.971 1.00 98.00 74 GLY A CA 1
ATOM 552 C C . GLY A 1 74 ? 2.041 -0.060 -8.199 1.00 98.00 74 GLY A C 1
ATOM 553 O O . GLY A 1 74 ? 2.592 0.383 -9.205 1.00 98.00 74 GLY A O 1
ATOM 554 N N . SER A 1 75 ? 2.688 -0.828 -7.319 1.00 97.81 75 SER A N 1
ATOM 555 C CA . SER A 1 75 ? 4.097 -1.199 -7.473 1.00 97.81 75 SER A CA 1
ATOM 556 C C . SER A 1 75 ? 4.320 -2.116 -8.675 1.00 97.81 75 SER A C 1
ATOM 558 O O . SER A 1 75 ? 5.309 -1.951 -9.383 1.00 97.81 75 SER A O 1
ATOM 560 N N . SER A 1 76 ? 3.381 -3.016 -8.976 1.00 97.94 76 SER A N 1
ATOM 561 C CA . SER A 1 76 ? 3.449 -3.873 -10.169 1.00 97.94 76 SER A CA 1
ATOM 562 C C . SER A 1 76 ? 3.332 -3.057 -11.462 1.00 97.94 76 SER A C 1
ATOM 564 O O . SER A 1 76 ? 4.102 -3.258 -12.400 1.00 97.94 76 SER A O 1
ATOM 566 N N . LEU A 1 77 ? 2.416 -2.085 -11.506 1.00 98.31 77 LEU A N 1
ATOM 567 C CA . LEU A 1 77 ? 2.275 -1.169 -12.642 1.00 98.31 77 LEU A CA 1
ATOM 568 C C . LEU A 1 77 ? 3.517 -0.293 -12.831 1.00 98.31 77 LEU A C 1
ATOM 570 O O . LEU A 1 77 ? 3.923 -0.059 -13.967 1.00 98.31 77 LEU A O 1
ATOM 574 N N . LEU A 1 78 ? 4.147 0.146 -11.738 1.00 98.06 78 LEU A N 1
ATOM 575 C CA . LEU A 1 78 ? 5.410 0.884 -11.786 1.00 98.06 78 LEU A CA 1
ATOM 576 C C . LEU A 1 78 ? 6.517 0.054 -12.460 1.00 98.06 78 LEU A C 1
ATOM 578 O O . LEU A 1 78 ? 7.260 0.583 -13.289 1.00 98.06 78 LEU A O 1
ATOM 582 N N . VAL A 1 79 ? 6.604 -1.245 -12.147 1.00 98.50 79 VAL A N 1
ATOM 583 C CA . VAL A 1 79 ? 7.554 -2.169 -12.791 1.00 98.50 79 VAL A CA 1
ATOM 584 C C . VAL A 1 79 ? 7.258 -2.284 -14.281 1.00 98.50 79 VAL A C 1
ATOM 586 O O . VAL A 1 79 ? 8.153 -2.067 -15.092 1.00 98.50 79 VAL A O 1
ATOM 589 N N . VAL A 1 80 ? 6.005 -2.566 -14.653 1.00 98.38 80 VAL A N 1
ATOM 590 C CA . VAL A 1 80 ? 5.606 -2.699 -16.063 1.00 98.38 80 VAL A CA 1
ATOM 591 C C . VAL A 1 80 ? 5.903 -1.417 -16.840 1.00 98.38 80 VAL A C 1
ATOM 593 O O . VAL A 1 80 ? 6.531 -1.480 -17.892 1.00 98.38 80 VAL A O 1
ATOM 596 N N . GLY A 1 81 ? 5.529 -0.250 -16.311 1.00 98.31 81 GLY A N 1
ATOM 597 C CA . GLY A 1 81 ? 5.808 1.038 -16.950 1.00 98.31 81 GLY A CA 1
ATOM 598 C C . GLY A 1 81 ? 7.306 1.302 -17.119 1.00 98.31 81 GLY A C 1
ATOM 599 O O . GLY A 1 81 ? 7.730 1.787 -18.167 1.00 98.31 81 GLY A O 1
ATOM 600 N N . SER A 1 82 ? 8.118 0.907 -16.136 1.00 98.12 82 SER A N 1
ATOM 601 C CA . SER A 1 82 ? 9.577 1.022 -16.221 1.00 98.12 82 SER A CA 1
ATOM 602 C C . SER A 1 82 ? 10.164 0.102 -17.296 1.00 98.12 82 SER A C 1
ATOM 604 O O . SER A 1 82 ? 11.013 0.535 -18.072 1.00 98.12 82 SER A O 1
ATOM 606 N N . LEU A 1 83 ? 9.678 -1.140 -17.400 1.00 98.00 83 LEU A N 1
ATOM 607 C CA . LEU A 1 83 ? 10.097 -2.092 -18.435 1.00 98.00 83 LEU A CA 1
ATOM 608 C C . LEU A 1 83 ? 9.677 -1.644 -19.840 1.00 98.00 83 LEU A C 1
ATOM 610 O O . LEU A 1 83 ? 10.466 -1.753 -20.775 1.00 98.00 83 LEU A O 1
ATOM 614 N N . VAL A 1 84 ? 8.468 -1.096 -19.991 1.00 98.12 84 VAL A N 1
ATOM 615 C CA . VAL A 1 84 ? 8.011 -0.504 -21.257 1.00 98.12 84 VAL A CA 1
ATOM 616 C C . VAL A 1 84 ? 8.905 0.671 -21.645 1.00 98.12 84 VAL A C 1
ATOM 618 O O . VAL A 1 84 ? 9.354 0.736 -22.785 1.00 98.12 84 VAL A O 1
ATOM 621 N N . GLY A 1 85 ? 9.229 1.561 -20.701 1.00 96.38 85 GLY A N 1
ATOM 622 C CA . GLY A 1 85 ? 10.151 2.673 -20.938 1.00 96.38 85 GLY A CA 1
ATOM 623 C C . GLY A 1 85 ? 11.539 2.205 -21.387 1.00 96.38 85 GLY A C 1
ATOM 624 O O . GLY A 1 85 ? 12.085 2.736 -22.352 1.00 96.38 85 GLY A O 1
ATOM 625 N N . LEU A 1 86 ? 12.078 1.159 -20.753 1.00 95.50 86 LEU A N 1
ATOM 626 C CA . LEU A 1 86 ? 13.329 0.525 -21.178 1.00 95.50 86 LEU A CA 1
ATOM 627 C C . LEU A 1 86 ? 13.227 -0.070 -22.586 1.00 95.50 86 LEU A C 1
ATOM 629 O O . LEU A 1 86 ? 14.146 0.101 -23.382 1.00 95.50 86 LEU A O 1
ATOM 633 N N . GLY A 1 87 ? 12.108 -0.717 -22.917 1.00 94.19 87 GLY A N 1
ATOM 634 C CA . GLY A 1 87 ? 11.844 -1.239 -24.257 1.00 94.19 87 GLY A CA 1
ATOM 635 C C . GLY A 1 87 ? 11.808 -0.140 -25.321 1.00 94.19 87 GLY A C 1
ATOM 636 O O . GLY A 1 87 ? 12.403 -0.301 -26.381 1.00 94.19 87 GLY A O 1
ATOM 637 N N . VAL A 1 88 ? 11.183 1.004 -25.028 1.00 93.56 88 VAL A N 1
ATOM 638 C CA . VAL A 1 88 ? 11.157 2.168 -25.932 1.00 93.56 88 VAL A CA 1
ATOM 639 C C . VAL A 1 88 ? 12.564 2.723 -26.162 1.00 93.56 88 VAL A C 1
ATOM 641 O O . VAL A 1 88 ? 12.926 2.999 -27.304 1.00 93.56 88 VAL A O 1
ATOM 644 N N . ILE A 1 89 ? 13.373 2.850 -25.105 1.00 92.81 89 ILE A N 1
ATOM 645 C CA . ILE A 1 89 ? 14.771 3.290 -25.226 1.00 92.81 89 ILE A CA 1
ATOM 646 C C . ILE A 1 89 ? 15.589 2.278 -26.031 1.00 92.81 89 ILE A C 1
ATOM 648 O O . ILE A 1 89 ? 16.382 2.674 -26.875 1.00 92.81 89 ILE A O 1
ATOM 652 N N . ALA A 1 90 ? 15.392 0.977 -25.811 1.00 89.88 90 ALA A N 1
ATOM 653 C CA . ALA A 1 90 ? 16.076 -0.050 -26.584 1.00 89.88 90 ALA A CA 1
ATOM 654 C C . ALA A 1 90 ? 15.719 0.051 -28.074 1.00 89.88 90 ALA A C 1
ATOM 656 O O . ALA A 1 90 ? 16.615 0.033 -28.911 1.00 89.88 90 ALA A O 1
ATOM 657 N N . LEU A 1 91 ? 14.431 0.223 -28.396 1.00 88.69 91 LEU A N 1
ATOM 658 C CA . LEU A 1 91 ? 13.929 0.353 -29.765 1.00 88.69 91 LEU A CA 1
ATOM 659 C C . LEU A 1 91 ? 14.409 1.627 -30.472 1.00 88.69 91 LEU A C 1
ATOM 661 O O . LEU A 1 91 ? 14.645 1.581 -31.679 1.00 88.69 91 LEU A O 1
ATOM 665 N N . SER A 1 92 ? 14.596 2.743 -29.759 1.00 85.00 92 SER A N 1
ATOM 666 C CA . SER A 1 92 ? 15.070 3.988 -30.382 1.00 85.00 92 SER A CA 1
ATOM 667 C C . SER A 1 92 ? 16.492 3.872 -30.944 1.00 85.00 92 SER A C 1
ATOM 669 O O . SER A 1 92 ? 16.805 4.524 -31.937 1.00 85.00 92 SER A O 1
ATOM 671 N N . GLY A 1 93 ? 17.327 2.988 -30.389 1.00 78.38 93 GLY A N 1
ATOM 672 C CA . GLY A 1 93 ? 18.673 2.715 -30.903 1.00 78.38 93 GLY A CA 1
ATOM 673 C C . GLY A 1 93 ? 18.726 1.854 -32.172 1.00 78.38 93 GLY A C 1
ATOM 674 O O . GLY A 1 93 ? 19.776 1.793 -32.807 1.00 78.38 93 GLY A O 1
ATOM 675 N N . PHE A 1 94 ? 17.631 1.196 -32.576 1.00 69.00 94 PHE A N 1
ATOM 676 C CA . PHE A 1 94 ? 17.630 0.309 -33.753 1.00 69.00 94 PHE A CA 1
ATOM 677 C C . PHE A 1 94 ? 17.547 1.052 -35.101 1.00 69.00 94 PHE A C 1
ATOM 679 O O . PHE A 1 94 ? 17.862 0.455 -36.127 1.00 69.00 94 PHE A O 1
ATOM 686 N N . GLY A 1 95 ? 17.131 2.327 -35.127 1.00 64.88 95 GLY A N 1
ATOM 687 C CA . GLY A 1 95 ? 16.882 3.078 -36.371 1.00 64.88 95 GLY A CA 1
ATOM 688 C C . GLY A 1 95 ? 18.025 3.988 -36.836 1.00 64.88 95 GLY A C 1
ATOM 689 O O . GLY A 1 95 ? 18.333 4.035 -38.025 1.00 64.88 95 GLY A O 1
ATOM 690 N N . GLU A 1 96 ? 18.685 4.696 -35.917 1.00 62.00 96 GLU A N 1
ATOM 691 C CA . GLU A 1 96 ? 19.745 5.660 -36.242 1.00 62.00 96 GLU A CA 1
ATOM 692 C C . GLU A 1 96 ? 21.135 5.043 -36.039 1.00 62.00 96 GLU A C 1
ATOM 694 O O . GLU A 1 96 ? 21.782 5.290 -35.032 1.00 62.00 96 GLU A O 1
ATOM 699 N N . ALA A 1 97 ? 21.603 4.191 -36.957 1.00 64.81 97 ALA A N 1
ATOM 700 C CA . ALA A 1 97 ? 22.978 3.650 -36.969 1.00 64.81 97 ALA A CA 1
ATOM 701 C C . ALA A 1 97 ? 23.514 3.054 -35.633 1.00 64.81 97 ALA A C 1
ATOM 703 O O . ALA A 1 97 ? 24.727 2.930 -35.466 1.00 64.81 97 ALA A O 1
ATOM 704 N N . GLY A 1 98 ? 22.647 2.689 -34.678 1.00 66.44 98 GLY A N 1
ATOM 705 C CA . GLY A 1 98 ? 23.044 2.247 -33.335 1.00 66.44 98 GLY A CA 1
ATOM 706 C C . GLY A 1 98 ? 23.424 3.366 -32.352 1.00 66.44 98 GLY A C 1
ATOM 707 O O . GLY A 1 98 ? 23.990 3.075 -31.299 1.00 66.44 98 GLY A O 1
ATOM 708 N N . GLN A 1 99 ? 23.157 4.637 -32.667 1.00 78.06 99 GLN A N 1
ATOM 709 C CA . GLN A 1 99 ? 23.491 5.774 -31.808 1.00 78.06 99 GLN A CA 1
ATOM 710 C C . GLN A 1 99 ? 22.329 6.100 -30.866 1.00 78.06 99 GLN A C 1
ATOM 712 O O . GLN A 1 99 ? 21.266 6.553 -31.281 1.00 78.06 99 GLN A O 1
ATOM 717 N N . PHE A 1 100 ? 22.539 5.886 -29.568 1.00 84.38 100 PHE A N 1
ATOM 718 C CA . PHE A 1 100 ? 21.587 6.317 -28.549 1.00 84.38 100 PHE A CA 1
ATOM 719 C C . PHE A 1 100 ? 21.760 7.811 -28.236 1.00 84.38 100 PHE A C 1
ATOM 721 O O . PHE A 1 100 ? 22.896 8.286 -28.134 1.00 84.38 100 PHE A O 1
ATOM 728 N N . PRO A 1 101 ? 20.665 8.554 -27.984 1.00 85.62 101 PRO A N 1
ATOM 729 C CA . PRO A 1 101 ? 20.757 9.908 -27.456 1.00 85.62 101 PRO A CA 1
ATOM 730 C C . PRO A 1 101 ? 21.541 9.954 -26.130 1.00 85.62 101 PRO A C 1
ATOM 732 O O . PRO A 1 101 ? 21.410 9.033 -25.320 1.00 85.62 101 PRO A O 1
ATOM 735 N N . PRO A 1 102 ? 22.278 11.037 -25.818 1.00 87.31 102 PRO A N 1
ATOM 736 C CA . PRO A 1 102 ? 23.092 11.116 -24.597 1.00 87.31 102 PRO A CA 1
ATOM 737 C C . PRO A 1 102 ? 22.312 10.922 -23.284 1.00 87.31 102 PRO A C 1
ATOM 739 O O . PRO A 1 102 ? 22.865 10.458 -22.290 1.00 87.31 102 PRO A O 1
ATOM 742 N N . TRP A 1 103 ? 21.017 11.254 -23.268 1.00 88.62 103 TRP A N 1
ATOM 743 C CA . TRP A 1 103 ? 20.132 11.073 -22.111 1.00 88.62 103 TRP A CA 1
ATOM 744 C C . TRP A 1 103 ? 19.598 9.640 -21.963 1.00 88.62 103 TRP A C 1
ATOM 746 O O . TRP A 1 103 ? 19.063 9.289 -20.914 1.00 88.62 103 TRP A O 1
ATOM 756 N N . ALA A 1 104 ? 19.716 8.795 -22.989 1.00 91.62 104 ALA A N 1
ATOM 757 C CA . ALA A 1 104 ? 19.100 7.471 -23.001 1.00 91.62 104 ALA A CA 1
ATOM 758 C C . ALA A 1 104 ? 19.644 6.582 -21.879 1.00 91.62 104 ALA A C 1
ATOM 760 O O . ALA A 1 104 ? 18.874 5.925 -21.183 1.00 91.62 104 ALA A O 1
ATOM 761 N N . LEU A 1 105 ? 20.961 6.613 -21.652 1.00 91.50 105 LEU A N 1
ATOM 762 C CA . LEU A 1 105 ? 21.603 5.788 -20.632 1.00 91.50 105 LEU A CA 1
ATOM 763 C C . LEU A 1 105 ? 21.228 6.224 -19.209 1.00 91.50 105 LEU A C 1
ATOM 765 O O . LEU A 1 105 ? 20.989 5.377 -18.351 1.00 91.50 105 LEU A O 1
ATOM 769 N N . THR A 1 106 ? 21.141 7.533 -18.952 1.00 94.81 106 THR A N 1
ATOM 770 C CA . THR A 1 106 ? 20.765 8.045 -17.625 1.00 94.81 106 THR A CA 1
ATOM 771 C C . THR A 1 106 ? 19.311 7.717 -17.304 1.00 94.81 106 THR A C 1
ATOM 773 O O . THR A 1 106 ? 19.020 7.237 -16.208 1.00 94.81 106 THR A O 1
ATOM 776 N N . VAL A 1 107 ? 18.405 7.891 -18.270 1.00 96.06 107 VAL A N 1
ATOM 777 C CA . VAL A 1 107 ? 16.993 7.520 -18.116 1.00 96.06 107 VAL A CA 1
ATOM 778 C C . VAL A 1 107 ? 16.842 6.006 -17.970 1.00 96.06 107 VAL A C 1
ATOM 780 O O . VAL A 1 107 ? 16.118 5.564 -17.084 1.00 96.06 107 VAL A O 1
ATOM 783 N N . ALA A 1 108 ? 17.558 5.200 -18.760 1.00 95.88 108 ALA A N 1
ATOM 784 C CA . ALA A 1 108 ? 17.533 3.745 -18.627 1.00 95.88 108 ALA A CA 1
ATOM 785 C C . ALA A 1 108 ? 18.021 3.287 -17.243 1.00 95.88 108 ALA A C 1
ATOM 787 O O . ALA A 1 108 ? 17.393 2.434 -16.619 1.00 95.88 108 ALA A O 1
ATOM 788 N N . GLY A 1 109 ? 19.089 3.896 -16.716 1.00 96.88 109 GLY A N 1
ATOM 789 C CA . GLY A 1 109 ? 19.566 3.634 -15.358 1.00 96.88 109 GLY A CA 1
ATOM 790 C C . GLY A 1 109 ? 18.516 3.960 -14.293 1.00 96.88 109 GLY A C 1
ATOM 791 O O . GLY A 1 109 ? 18.241 3.129 -13.427 1.00 96.88 109 GLY A O 1
ATOM 792 N N . LEU A 1 110 ? 17.876 5.131 -14.385 1.00 97.88 110 LEU A N 1
ATOM 793 C CA . LEU A 1 110 ? 16.800 5.527 -13.469 1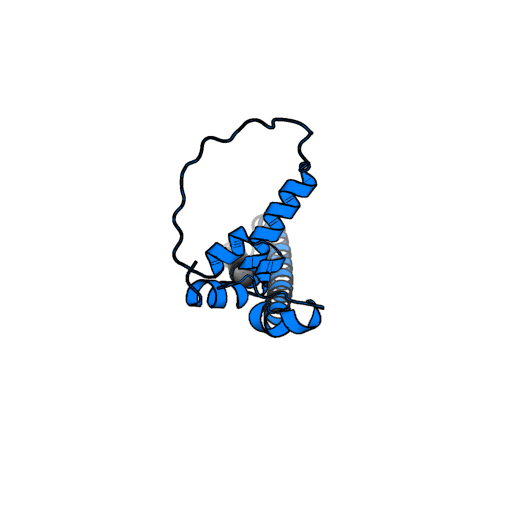.00 97.88 110 LEU A CA 1
ATOM 794 C C . LEU A 1 110 ? 15.606 4.571 -13.547 1.00 97.88 110 LEU A C 1
ATOM 796 O O . LEU A 1 110 ? 15.149 4.098 -12.510 1.00 97.88 110 LEU A O 1
ATOM 800 N N . LEU A 1 111 ? 15.148 4.223 -14.752 1.00 97.88 111 LEU A N 1
ATOM 801 C CA . LEU A 1 111 ? 14.066 3.257 -14.952 1.00 97.88 111 LEU A CA 1
ATOM 802 C C . LEU A 1 111 ? 14.431 1.870 -14.414 1.00 97.88 111 LEU A C 1
ATOM 804 O O . LEU A 1 111 ? 13.583 1.211 -13.820 1.00 97.88 111 LEU A O 1
ATOM 808 N N . GLY A 1 112 ? 15.687 1.439 -14.557 1.00 98.06 112 GLY A N 1
ATOM 809 C CA . GLY A 1 112 ? 16.180 0.191 -13.975 1.00 98.06 112 GLY A CA 1
ATOM 810 C C . GLY A 1 112 ? 16.122 0.198 -12.445 1.00 98.06 112 GLY A C 1
ATOM 811 O O . GLY A 1 112 ? 15.601 -0.740 -11.840 1.00 98.06 112 GLY A O 1
ATOM 812 N N . VAL A 1 113 ? 16.579 1.280 -11.807 1.00 98.31 113 VAL A N 1
ATOM 813 C CA . VAL A 1 113 ? 16.479 1.455 -10.347 1.00 98.31 113 VAL A CA 1
ATOM 814 C C . VAL A 1 113 ? 15.017 1.510 -9.899 1.00 98.31 113 VAL A C 1
ATOM 816 O O . VAL A 1 113 ? 14.658 0.879 -8.902 1.00 98.31 113 VAL A O 1
ATOM 819 N N . THR A 1 114 ? 14.153 2.219 -10.624 1.00 98.19 114 THR A N 1
ATOM 820 C CA . THR A 1 114 ? 12.715 2.283 -10.337 1.00 98.19 114 THR A CA 1
ATOM 821 C C . THR A 1 114 ? 12.048 0.915 -10.483 1.00 98.19 114 THR A C 1
ATOM 823 O O . THR A 1 114 ? 11.277 0.533 -9.603 1.00 98.19 114 THR A O 1
ATOM 826 N N . ALA A 1 115 ? 12.383 0.141 -11.520 1.00 98.25 115 ALA A N 1
ATOM 827 C CA . ALA A 1 115 ? 11.887 -1.220 -11.708 1.00 98.25 115 ALA A CA 1
ATOM 828 C C . ALA A 1 115 ? 12.318 -2.133 -10.553 1.00 98.25 115 ALA A C 1
ATOM 830 O O . ALA A 1 115 ? 11.482 -2.828 -9.977 1.00 98.25 115 ALA A O 1
ATOM 831 N N . LEU A 1 116 ? 13.593 -2.084 -10.155 1.00 98.06 116 LEU A N 1
ATOM 832 C CA . LEU A 1 116 ? 14.101 -2.864 -9.027 1.00 98.06 116 LEU A CA 1
ATOM 833 C C . LEU A 1 116 ? 13.372 -2.512 -7.721 1.00 98.06 116 LEU A C 1
ATOM 835 O O . LEU A 1 116 ? 12.901 -3.407 -7.020 1.00 98.06 116 LEU A O 1
ATOM 839 N N . ASN A 1 117 ? 13.217 -1.219 -7.416 1.00 97.94 117 ASN A N 1
ATOM 840 C CA . ASN A 1 117 ? 12.454 -0.770 -6.247 1.00 97.94 117 ASN A CA 1
ATOM 841 C C . ASN A 1 117 ? 10.984 -1.212 -6.322 1.00 97.94 117 ASN A C 1
ATOM 843 O O . ASN A 1 117 ? 10.426 -1.654 -5.321 1.00 97.94 117 ASN A O 1
ATOM 847 N N . GLY A 1 118 ? 10.363 -1.146 -7.503 1.00 98.12 118 GLY A N 1
ATOM 848 C CA . GLY A 1 118 ? 8.998 -1.618 -7.727 1.00 98.12 118 GLY A CA 1
ATOM 849 C C . GLY A 1 118 ? 8.834 -3.118 -7.464 1.00 98.12 118 GLY A C 1
ATOM 850 O O . GLY A 1 118 ? 7.855 -3.524 -6.834 1.00 98.12 118 GLY A O 1
ATOM 851 N N . VAL A 1 119 ? 9.806 -3.944 -7.870 1.00 98.31 119 VAL A N 1
ATOM 852 C CA . VAL A 1 119 ? 9.819 -5.386 -7.572 1.00 98.31 119 VAL A CA 1
ATOM 853 C C . VAL A 1 119 ? 9.948 -5.619 -6.068 1.00 98.31 119 VAL A C 1
ATOM 855 O O . VAL A 1 119 ? 9.137 -6.350 -5.502 1.00 98.31 119 VAL A O 1
ATOM 858 N N . LEU A 1 120 ? 10.905 -4.961 -5.406 1.00 98.12 120 LEU A N 1
ATOM 859 C CA . LEU A 1 120 ? 11.103 -5.087 -3.958 1.00 98.12 120 LEU A CA 1
ATOM 860 C C . LEU A 1 120 ? 9.838 -4.701 -3.179 1.00 98.12 120 LEU A C 1
ATOM 862 O O . LEU A 1 120 ? 9.387 -5.466 -2.329 1.00 98.12 120 LEU A O 1
ATOM 866 N N . LEU A 1 121 ? 9.215 -3.570 -3.525 1.00 97.88 121 LEU A N 1
ATOM 867 C CA . LEU A 1 121 ? 7.951 -3.132 -2.929 1.00 97.88 121 LEU A CA 1
ATOM 868 C C . LEU A 1 121 ? 6.829 -4.149 -3.152 1.00 97.88 121 LEU A C 1
ATOM 870 O O . LEU A 1 121 ? 6.098 -4.465 -2.216 1.00 97.88 121 LEU A O 1
ATOM 874 N N . SER A 1 122 ? 6.710 -4.700 -4.362 1.00 97.81 122 SER A N 1
ATOM 875 C CA . SER A 1 122 ? 5.691 -5.708 -4.679 1.00 97.81 122 SER A CA 1
ATOM 876 C C . SER A 1 122 ? 5.866 -6.968 -3.829 1.00 97.81 122 SER A C 1
ATOM 878 O O . SER A 1 122 ? 4.895 -7.497 -3.284 1.00 97.81 122 SER A O 1
ATOM 880 N N . VAL A 1 123 ? 7.105 -7.423 -3.640 1.00 97.38 123 VAL A N 1
ATOM 881 C CA . VAL A 1 123 ? 7.416 -8.555 -2.759 1.00 97.38 123 VAL A CA 1
ATOM 882 C C . VAL A 1 123 ? 7.048 -8.224 -1.309 1.00 97.38 123 VAL A C 1
ATOM 884 O O . VAL A 1 123 ? 6.348 -9.003 -0.662 1.00 97.38 123 VAL A O 1
ATOM 887 N N . THR A 1 124 ? 7.434 -7.048 -0.806 1.00 96.44 124 THR A N 1
ATOM 888 C CA . THR A 1 124 ? 7.087 -6.610 0.555 1.00 96.44 124 THR A CA 1
ATOM 889 C C . THR A 1 124 ? 5.575 -6.544 0.776 1.00 96.44 124 THR A C 1
ATOM 891 O O . THR A 1 124 ? 5.088 -7.090 1.767 1.00 96.44 124 THR A O 1
ATOM 894 N N . PHE A 1 125 ? 4.810 -5.930 -0.132 1.00 95.81 125 PHE A N 1
ATOM 895 C CA . PHE A 1 125 ? 3.353 -5.849 -0.001 1.00 95.81 125 PHE A CA 1
ATOM 896 C C . PHE A 1 125 ? 2.679 -7.214 -0.111 1.00 95.81 125 PHE A C 1
ATOM 898 O O . PHE A 1 125 ? 1.733 -7.474 0.628 1.00 95.81 125 PHE A O 1
ATOM 905 N N . SER A 1 126 ? 3.195 -8.110 -0.955 1.00 95.19 126 SER A N 1
ATOM 906 C CA . SER A 1 126 ? 2.707 -9.491 -1.028 1.00 95.19 126 SER A CA 1
ATOM 907 C C . SER A 1 126 ? 2.829 -10.185 0.328 1.00 95.19 126 SER A C 1
ATOM 909 O O . SER A 1 126 ? 1.846 -10.718 0.841 1.00 95.19 126 SER A O 1
ATOM 911 N N . PHE A 1 127 ? 4.004 -10.111 0.961 1.00 94.62 127 PHE A N 1
ATOM 912 C CA . PHE A 1 127 ? 4.201 -10.682 2.293 1.00 94.62 127 PHE A CA 1
ATOM 913 C C . PHE A 1 127 ? 3.364 -9.990 3.369 1.00 94.62 127 PHE A C 1
ATOM 915 O O . PHE A 1 127 ? 2.849 -10.668 4.253 1.00 94.62 127 PHE A O 1
ATOM 922 N N . LEU A 1 128 ? 3.183 -8.669 3.298 1.00 91.81 128 LEU A N 1
ATOM 923 C CA . LEU A 1 128 ? 2.355 -7.937 4.256 1.00 91.81 128 LEU A CA 1
ATOM 924 C C . LEU A 1 128 ? 0.881 -8.359 4.175 1.00 91.81 128 LEU A C 1
ATOM 926 O O . LEU A 1 128 ? 0.260 -8.597 5.209 1.00 91.81 128 LEU A O 1
ATOM 930 N N . VAL A 1 129 ? 0.337 -8.501 2.963 1.00 91.75 129 VAL A N 1
ATOM 931 C CA . VAL A 1 129 ? -1.043 -8.962 2.740 1.00 91.75 129 VAL A CA 1
ATOM 932 C C . VAL A 1 129 ? -1.208 -10.416 3.185 1.00 91.75 129 VAL A C 1
ATOM 934 O O . VAL A 1 129 ? -2.176 -10.741 3.870 1.00 91.75 129 VAL A O 1
ATOM 937 N N . LEU A 1 130 ? -0.257 -11.293 2.849 1.00 91.56 130 LEU A N 1
ATOM 938 C CA . LEU A 1 130 ? -0.284 -12.692 3.289 1.00 91.56 130 LEU A CA 1
ATOM 939 C C . LEU A 1 130 ? -0.211 -12.810 4.812 1.00 91.56 130 LEU A C 1
ATOM 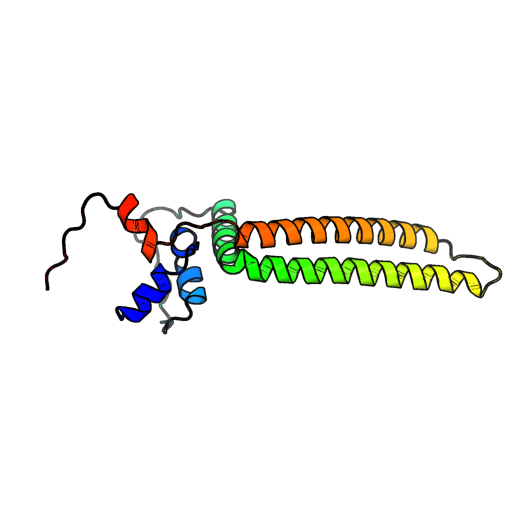941 O O . LEU A 1 130 ? -0.960 -13.584 5.403 1.00 91.56 130 LEU A O 1
ATOM 945 N N . ARG A 1 131 ? 0.654 -12.017 5.452 1.00 90.00 131 ARG A N 1
ATOM 946 C CA . ARG A 1 131 ? 0.755 -11.963 6.910 1.00 90.00 131 ARG A CA 1
ATOM 947 C C . ARG A 1 131 ? -0.555 -11.500 7.537 1.00 90.00 131 ARG A C 1
ATOM 949 O O . ARG A 1 131 ? -1.016 -12.153 8.462 1.00 90.00 131 ARG A O 1
ATOM 956 N N . GLY A 1 132 ? -1.162 -10.431 7.018 1.00 84.81 132 GLY A N 1
ATOM 957 C CA . GLY A 1 132 ? -2.449 -9.927 7.510 1.00 84.81 132 GLY A CA 1
ATOM 958 C C . GLY A 1 132 ? -3.547 -10.992 7.491 1.00 84.81 132 GLY A C 1
ATOM 959 O O . GLY A 1 132 ? -4.298 -11.107 8.452 1.00 84.81 132 GLY A O 1
ATOM 960 N N . ARG A 1 133 ? -3.567 -11.838 6.453 1.00 82.75 133 ARG A N 1
ATOM 961 C CA . ARG A 1 133 ? -4.515 -12.957 6.337 1.00 82.75 133 ARG A CA 1
ATOM 962 C C . ARG A 1 133 ? -4.212 -14.140 7.252 1.00 82.75 133 ARG A C 1
ATOM 964 O O . ARG A 1 133 ? -5.129 -14.869 7.618 1.00 82.75 133 ARG A O 1
ATOM 971 N N . ASN A 1 134 ? -2.938 -14.381 7.553 1.00 85.50 134 ASN A N 1
ATOM 972 C CA . ASN A 1 134 ? -2.508 -15.516 8.370 1.00 85.50 134 ASN A CA 1
ATOM 973 C C . ASN A 1 134 ? -2.506 -15.202 9.876 1.00 85.50 134 ASN A C 1
ATOM 975 O O . ASN A 1 134 ? -2.528 -16.124 10.691 1.00 85.50 134 ASN A O 1
ATOM 979 N N . ASP A 1 135 ? -2.485 -13.924 10.261 1.00 81.44 135 ASP A N 1
ATOM 980 C CA . ASP A 1 135 ? -2.613 -13.520 11.658 1.00 81.44 135 ASP A CA 1
ATOM 981 C C . ASP A 1 135 ? -4.049 -13.773 12.141 1.00 81.44 135 ASP A C 1
ATOM 983 O O . ASP A 1 135 ? -5.013 -13.159 11.682 1.00 81.44 135 ASP A O 1
ATOM 987 N N . GLN A 1 136 ? -4.203 -14.665 13.124 1.00 70.75 136 GLN A N 1
ATOM 988 C CA . GLN A 1 136 ? -5.458 -14.796 13.860 1.00 70.75 136 GLN A CA 1
ATOM 989 C C . GLN A 1 136 ? -5.601 -13.615 14.817 1.00 70.75 136 GLN A C 1
ATOM 991 O O . GLN A 1 136 ? -5.305 -13.711 16.008 1.00 70.75 136 GLN A O 1
ATOM 996 N N . ALA A 1 137 ? -6.030 -12.478 14.277 1.00 80.06 137 ALA A N 1
ATOM 997 C CA . ALA A 1 137 ? -6.250 -11.279 15.061 1.00 80.06 137 ALA A CA 1
ATOM 998 C C . ALA A 1 137 ? -7.277 -11.533 16.177 1.00 80.06 137 ALA A C 1
ATOM 1000 O O . ALA A 1 137 ? -8.237 -12.293 16.008 1.00 80.06 137 ALA A O 1
ATOM 1001 N N . PHE A 1 138 ? -7.066 -10.867 17.316 1.00 83.81 138 PHE A N 1
ATOM 1002 C CA . PHE A 1 138 ? -8.027 -10.830 18.413 1.00 83.81 138 PHE A CA 1
ATOM 1003 C C . PHE A 1 138 ? -9.392 -10.394 17.871 1.00 83.81 138 PHE A C 1
ATOM 1005 O O . PHE A 1 138 ? -9.537 -9.280 17.367 1.00 83.81 138 PHE A O 1
ATOM 1012 N N . MET A 1 139 ? -10.389 -11.268 17.973 1.00 87.06 139 MET A N 1
ATOM 1013 C CA . MET A 1 139 ? -11.751 -10.978 17.547 1.00 87.06 139 MET A CA 1
ATOM 1014 C C . MET A 1 139 ? -12.597 -10.727 18.795 1.00 87.06 139 MET A C 1
ATOM 1016 O O . MET A 1 139 ? -12.853 -11.677 19.537 1.00 87.06 139 MET A O 1
ATOM 1020 N N . PRO A 1 140 ? -13.085 -9.495 19.031 1.00 88.56 140 PRO A N 1
ATOM 1021 C CA . PRO A 1 140 ? -13.834 -9.170 20.241 1.00 88.56 140 PRO A CA 1
ATOM 1022 C C . PRO A 1 140 ? -15.010 -10.115 20.513 1.00 88.56 140 PRO A C 1
ATOM 1024 O O . PRO A 1 140 ? -15.245 -10.478 21.657 1.00 88.56 140 PRO A O 1
ATOM 1027 N N . LEU A 1 141 ? -15.726 -10.563 19.479 1.00 89.25 141 LEU A N 1
ATOM 1028 C CA . LEU A 1 141 ? -16.852 -11.491 19.624 1.00 89.25 141 LEU A CA 1
ATOM 1029 C C . LEU A 1 141 ? -16.447 -12.877 20.161 1.00 89.25 141 LEU A C 1
ATOM 1031 O O . LEU A 1 141 ? -17.230 -13.504 20.869 1.00 89.25 141 LEU A O 1
ATOM 1035 N N . ARG A 1 142 ? -15.243 -13.351 19.826 1.00 89.81 142 ARG A N 1
ATOM 1036 C CA . ARG A 1 142 ? -14.733 -14.682 20.195 1.00 89.81 142 ARG A CA 1
ATOM 1037 C C . ARG A 1 142 ? -13.898 -14.631 21.471 1.00 89.81 142 ARG A C 1
ATOM 1039 O O . ARG A 1 142 ? -14.073 -15.446 22.368 1.00 89.81 142 ARG A O 1
ATOM 1046 N N . ASP A 1 143 ? -13.001 -13.657 21.549 1.00 90.62 143 ASP A N 1
ATOM 1047 C CA . ASP A 1 143 ? -11.872 -13.690 22.474 1.00 90.62 143 ASP A CA 1
ATOM 1048 C C . ASP A 1 143 ? -12.123 -12.890 23.760 1.00 90.62 143 ASP A C 1
ATOM 1050 O O . ASP A 1 143 ? -11.321 -12.974 24.691 1.00 90.62 143 ASP A O 1
ATOM 1054 N N . TYR A 1 144 ? -13.230 -12.135 23.867 1.00 88.81 144 TYR A N 1
ATOM 1055 C CA . TYR A 1 144 ? -13.501 -11.282 25.038 1.00 88.81 144 TYR A CA 1
ATOM 1056 C C . TYR A 1 144 ? -13.495 -12.045 26.369 1.00 88.81 144 TYR A C 1
ATOM 1058 O O . TYR A 1 144 ? -13.109 -11.477 27.391 1.00 88.81 144 TYR A O 1
ATOM 1066 N N . VAL A 1 145 ? -13.895 -13.321 26.364 1.00 89.06 145 VAL A N 1
ATOM 1067 C CA . VAL A 1 145 ? -13.934 -14.190 27.552 1.00 89.06 145 VAL A CA 1
ATOM 1068 C C . VAL A 1 145 ? -12.580 -14.257 28.258 1.00 89.06 145 VAL A C 1
ATOM 1070 O O . VAL A 1 145 ? -12.531 -14.336 29.481 1.00 89.06 145 VAL A O 1
ATOM 1073 N N . HIS A 1 146 ? -11.479 -14.161 27.514 1.00 88.81 146 HIS A N 1
ATOM 1074 C CA . HIS A 1 146 ? -10.135 -14.219 28.084 1.00 88.81 146 HIS A CA 1
ATOM 1075 C C . HIS A 1 146 ? -9.696 -12.904 28.746 1.00 88.81 146 HIS A C 1
ATOM 1077 O O . HIS A 1 146 ? -8.748 -12.898 29.527 1.00 88.81 146 HIS A O 1
ATOM 1083 N N . TYR A 1 147 ? -10.393 -11.797 28.473 1.00 86.00 147 TYR A N 1
ATOM 1084 C CA . TYR A 1 147 ? -10.049 -10.458 28.966 1.00 86.00 147 TYR A CA 1
ATOM 1085 C C . TYR A 1 147 ? -11.056 -9.917 29.988 1.00 86.00 147 TYR A C 1
ATOM 1087 O O . TYR A 1 147 ? -10.748 -8.982 30.729 1.00 86.00 147 TYR A O 1
ATOM 1095 N N . VAL A 1 148 ? -12.254 -10.502 30.066 1.00 87.19 148 VAL A N 1
ATOM 1096 C CA . VAL A 1 148 ? -13.306 -10.087 30.999 1.00 87.19 148 VAL A CA 1
ATOM 1097 C C . VAL A 1 148 ? -13.335 -11.025 32.203 1.00 87.19 148 VAL A C 1
ATOM 1099 O O . VAL A 1 148 ? -13.858 -12.131 32.142 1.00 87.19 148 VAL A O 1
ATOM 1102 N N . ARG A 1 149 ? -12.812 -10.556 33.342 1.00 82.19 149 ARG A N 1
ATOM 1103 C CA . ARG A 1 149 ? -12.792 -11.329 34.599 1.00 82.19 149 ARG A CA 1
ATOM 1104 C C . ARG A 1 149 ? -14.168 -11.452 35.267 1.00 82.19 149 ARG A C 1
ATOM 1106 O O . ARG A 1 149 ? -14.426 -12.431 35.961 1.00 82.19 149 ARG A O 1
ATOM 1113 N N . ARG A 1 150 ? -15.034 -10.443 35.125 1.00 81.94 150 ARG A N 1
ATOM 1114 C CA . ARG A 1 150 ? -16.385 -10.422 35.706 1.00 81.94 150 ARG A CA 1
ATOM 1115 C C . ARG A 1 150 ? -17.286 -9.517 34.872 1.00 81.94 150 ARG A C 1
ATOM 1117 O O . ARG A 1 150 ? -16.981 -8.339 34.714 1.00 81.94 150 ARG A O 1
ATOM 1124 N N . SER A 1 151 ? -18.392 -10.053 34.371 1.00 80.50 151 SER A N 1
ATOM 1125 C CA . SER A 1 151 ? -19.478 -9.276 33.770 1.00 80.50 151 SER A CA 1
ATOM 1126 C C . SER A 1 151 ? -20.642 -9.218 34.750 1.00 80.50 151 SER A C 1
ATOM 1128 O O . SER A 1 151 ? -21.092 -10.256 35.234 1.00 80.50 151 SER A O 1
ATOM 1130 N N . VAL A 1 152 ? -21.126 -8.017 35.057 1.00 81.31 152 VAL A N 1
ATOM 1131 C CA . VAL A 1 152 ? -22.389 -7.842 35.782 1.00 81.31 152 VAL A CA 1
ATOM 1132 C C . VAL A 1 152 ? -23.469 -7.628 34.722 1.00 81.31 152 VAL A C 1
ATOM 1134 O O . VAL A 1 152 ? -23.288 -6.731 33.895 1.00 81.31 152 VAL A O 1
ATOM 1137 N N . PRO A 1 153 ? -24.542 -8.439 34.683 1.00 74.62 153 PRO A N 1
ATOM 1138 C CA . PRO A 1 153 ? -25.654 -8.169 33.785 1.00 74.62 153 PRO A CA 1
ATOM 1139 C C . PRO A 1 153 ? -26.227 -6.793 34.132 1.00 74.62 153 PRO A C 1
ATOM 1141 O O . PRO A 1 153 ? -26.573 -6.523 35.283 1.00 74.62 153 PRO A O 1
ATOM 1144 N N . VAL A 1 154 ? -26.258 -5.900 33.145 1.00 73.38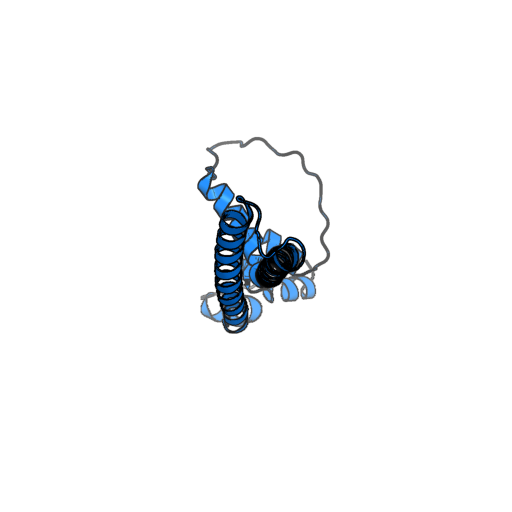 154 VAL A N 1
ATOM 1145 C CA . VAL A 1 154 ? -27.011 -4.650 33.260 1.00 73.38 154 VAL A CA 1
ATOM 1146 C C . VAL A 1 154 ? -28.474 -5.072 33.179 1.00 73.38 154 VAL A C 1
ATOM 1148 O O . VAL A 1 154 ? -28.847 -5.701 32.193 1.00 73.38 154 VAL A O 1
ATOM 1151 N N . GLY A 1 155 ? -29.218 -4.848 34.265 1.00 60.94 155 GLY A N 1
ATOM 1152 C CA . GLY A 1 155 ? -30.565 -5.382 34.477 1.00 60.94 155 GLY A CA 1
ATOM 1153 C C . GLY A 1 155 ? -31.514 -5.166 33.299 1.00 60.94 155 GLY A C 1
ATOM 1154 O O . GLY A 1 155 ? -31.396 -4.170 32.581 1.00 60.94 155 GLY A O 1
ATOM 1155 N N . GLU A 1 156 ? -32.412 -6.139 33.132 1.00 45.03 156 GLU A N 1
ATOM 1156 C CA . GLU A 1 156 ? -33.593 -6.061 32.263 1.00 45.03 156 GLU A CA 1
ATOM 1157 C C . GLU A 1 156 ? -34.524 -4.908 32.660 1.00 45.03 156 GLU A C 1
ATOM 1159 O O . GLU A 1 156 ? -34.650 -4.636 33.880 1.00 45.03 156 GLU A O 1
#

Secondary structure (DSSP, 8-state):
--HHHHHHHHT-GGGGT-HHHHHHHTT----PPP---PPPSSS--S--HHHHHHHHHHHHHTTHHHHHHHHHHHHHHHHHHHHHHHHHHHHHTTTTTT---TTHHHHHHHHHHHHHHHHHHHHHHHHHHHHHHHS----HHHHGGGT-S--PPPP-

pLDDT: mean 90.25, std 8.59, range [45.03, 98.5]

Radius of gyration: 25.23 Å; chains: 1; bounding box: 57×40×73 Å

Foldseek 3Di:
DDPVLVLLLLQQLLCVQAVVLSSVVSVGDDDDDDDPDDDDPDDDDPDDPVNVVVNVVSSVVSCVLVVLVVQLVVLVVLLVVLVVLLVVQVVVLPPPVNDGDPCSVVSNVVSVVSNVVSVVSNVVSVVSNVVVVPDPRDRSSPNVVVVDPDDDPPDD

Sequence (156 aa):
MSHAALGRLMGVPETGNHYAAAVEKSRIPMLKVAIPRGRRLSGRGKMNFVSLVSHGLSAMSVWGEEIGVRLLIGSSLLVVGSLVGLGVIALSGFGEAGQFPPWALTVAGLLGVTALNGVLLSVTFSFLVLRGRNDQAFMPLRDYVHYVRRSVPVGE